Protein AF-A0A4V1PPH3-F1 (afdb_monomer)

Secondary structure (DSSP, 8-state):
-EEEEEEEEETTT--EEEE-SSS---EE-TTSS-EEE--SS--EEES-GGGEEE--EEE-

Radius of gyration: 10.67 Å; Cα contacts (8 Å, |Δi|>4): 148; chains: 1; bounding box: 26×15×32 Å

Mean predicted aligned error: 4.35 Å

Sequence (60 aa):
MKIIKNIAQCRECKAIIQSHNHRDNYTYCECKRIAVKGGNSSILRLGHHRDIIEMSHKEY

Foldseek 3Di:
DWWPWQWKAFQVPRDIWTDDDQPQDWTADPVRQKTWGDDGPDTDIDHDPVRIDGDTDDDD

Solvent-accessible surface area (backbone atoms only — not comparable to full-atom values): 3455 Å² total; per-residue (Å²): 110,45,44,78,39,44,32,37,29,33,66,81,76,62,40,74,37,60,32,89,48,79,56,92,56,71,38,57,33,92,80,61,59,36,29,33,27,37,28,52,85,46,87,44,78,47,59,58,73,88,42,54,41,85,62,56,43,71,50,121

Nearest PDB structures (foldseek):
  5ux0-assembly1_A  TM=4.169E-01  e=4.773E+00  Marinitoga piezophila

Structure (mmCIF, N/CA/C/O backbone):
data_AF-A0A4V1PPH3-F1
#
_entry.id   AF-A0A4V1PPH3-F1
#
loop_
_atom_site.group_PDB
_atom_site.id
_atom_site.type_symbol
_atom_site.label_atom_id
_atom_site.label_alt_id
_atom_site.label_comp_id
_atom_site.label_asym_id
_atom_site.label_entity_id
_atom_site.label_seq_id
_atom_site.pdbx_PDB_ins_code
_atom_site.Cartn_x
_atom_site.Cartn_y
_atom_site.Cartn_z
_atom_site.occupancy
_atom_site.B_iso_or_equiv
_atom_site.auth_seq_id
_atom_site.auth_comp_id
_atom_site.auth_asym_id
_atom_site.auth_atom_id
_atom_site.pdbx_PDB_model_num
ATOM 1 N N . MET A 1 1 ? 4.578 -5.345 -19.504 1.00 65.94 1 MET A N 1
ATOM 2 C CA . MET A 1 1 ? 3.898 -4.648 -18.390 1.00 65.94 1 MET A CA 1
ATOM 3 C C . MET A 1 1 ? 4.917 -4.012 -17.459 1.00 65.94 1 MET A C 1
ATOM 5 O O . MET A 1 1 ? 5.579 -4.710 -16.696 1.00 65.94 1 MET A O 1
ATOM 9 N N . LYS A 1 2 ? 5.048 -2.689 -17.541 1.00 75.44 2 LYS A N 1
ATOM 10 C CA . LYS A 1 2 ? 5.928 -1.892 -16.682 1.00 75.44 2 LYS A CA 1
ATOM 11 C C . LYS A 1 2 ? 5.056 -1.088 -15.721 1.00 75.44 2 LYS A C 1
ATOM 13 O O . LYS A 1 2 ? 4.184 -0.339 -16.157 1.00 75.44 2 LYS A O 1
ATOM 18 N N . ILE A 1 3 ? 5.241 -1.266 -14.415 1.00 77.19 3 ILE A N 1
ATOM 19 C CA . ILE A 1 3 ? 4.515 -0.465 -13.421 1.00 77.19 3 ILE A CA 1
ATOM 20 C C . ILE A 1 3 ? 5.227 0.882 -13.303 1.00 77.19 3 ILE A C 1
ATOM 22 O O . ILE A 1 3 ? 6.394 0.929 -12.924 1.00 77.19 3 ILE A O 1
ATOM 26 N N . ILE A 1 4 ? 4.529 1.968 -13.641 1.00 80.44 4 ILE A N 1
ATOM 27 C CA . ILE A 1 4 ? 5.048 3.338 -13.512 1.00 80.44 4 ILE A CA 1
ATOM 28 C C . ILE A 1 4 ? 4.837 3.830 -12.081 1.00 80.44 4 ILE A C 1
ATOM 30 O O . ILE A 1 4 ? 5.706 4.472 -11.496 1.00 80.44 4 ILE A O 1
ATOM 34 N N . LYS A 1 5 ? 3.658 3.548 -11.513 1.00 86.19 5 LYS A N 1
ATOM 35 C CA . LYS A 1 5 ? 3.282 3.966 -10.160 1.00 86.19 5 LYS A CA 1
ATOM 36 C C . LYS A 1 5 ? 2.478 2.867 -9.484 1.00 86.19 5 LYS A C 1
ATOM 38 O O . LYS A 1 5 ? 1.433 2.484 -9.999 1.00 86.19 5 LYS A O 1
ATOM 43 N N . ASN A 1 6 ? 2.944 2.400 -8.329 1.00 89.81 6 ASN A N 1
ATOM 44 C CA . ASN A 1 6 ? 2.205 1.492 -7.455 1.00 89.81 6 ASN A CA 1
ATOM 45 C C . ASN A 1 6 ? 1.585 2.295 -6.304 1.00 89.81 6 ASN A C 1
ATOM 47 O O . ASN A 1 6 ? 2.257 2.544 -5.301 1.00 89.81 6 ASN A O 1
ATOM 51 N N . ILE A 1 7 ? 0.336 2.734 -6.475 1.00 92.75 7 ILE A N 1
ATOM 52 C CA . ILE A 1 7 ? -0.349 3.644 -5.548 1.00 92.75 7 ILE A CA 1
ATOM 53 C C . ILE A 1 7 ? -1.727 3.086 -5.207 1.00 92.75 7 ILE A C 1
ATOM 55 O O . ILE A 1 7 ? -2.448 2.589 -6.074 1.00 92.75 7 ILE A O 1
ATOM 59 N N . ALA A 1 8 ? -2.102 3.210 -3.939 1.00 95.06 8 ALA A N 1
ATOM 60 C CA . ALA A 1 8 ? -3.464 2.992 -3.483 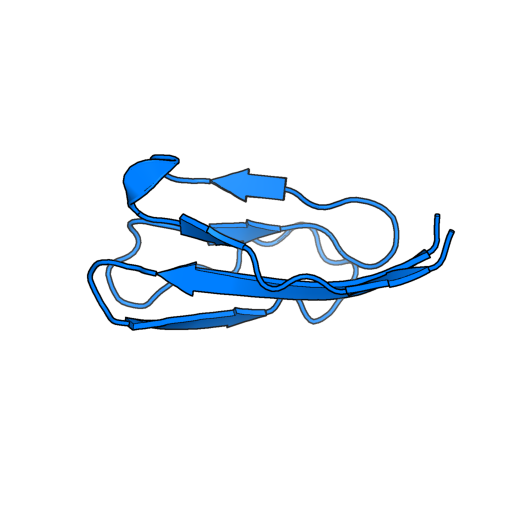1.00 95.06 8 ALA A CA 1
ATOM 61 C C . ALA A 1 8 ? -3.848 4.028 -2.428 1.00 95.06 8 ALA A C 1
ATOM 63 O O . ALA A 1 8 ? -2.996 4.552 -1.710 1.00 95.06 8 ALA A O 1
ATOM 64 N N . GLN A 1 9 ? -5.144 4.284 -2.301 1.00 97.25 9 GLN A N 1
ATOM 65 C CA . GLN A 1 9 ? -5.698 5.116 -1.242 1.00 97.25 9 GLN A CA 1
ATOM 66 C C . GLN A 1 9 ? -6.582 4.282 -0.313 1.00 97.25 9 GLN A C 1
ATOM 68 O O . GLN A 1 9 ? -7.372 3.449 -0.760 1.00 97.25 9 GLN A O 1
ATOM 73 N N . CYS A 1 10 ? -6.463 4.519 0.994 1.00 97.50 10 CYS A N 1
ATOM 74 C CA . CYS A 1 10 ? -7.342 3.917 1.988 1.00 97.50 10 CYS A CA 1
ATOM 75 C C . CYS A 1 10 ? -8.694 4.630 1.987 1.00 97.50 10 CYS A C 1
ATOM 77 O O . CYS A 1 10 ? -8.761 5.841 2.187 1.00 97.50 10 CYS A O 1
ATOM 79 N N . ARG A 1 11 ? -9.793 3.893 1.821 1.00 96.62 11 ARG A N 1
ATOM 80 C CA . ARG A 1 11 ? -11.141 4.470 1.892 1.00 96.62 11 ARG A CA 1
ATOM 81 C C . ARG A 1 11 ? -11.482 4.973 3.297 1.00 96.62 11 ARG A C 1
ATOM 83 O O . ARG A 1 11 ? -12.218 5.952 3.402 1.00 96.62 11 ARG A O 1
ATOM 90 N N . GLU A 1 12 ? -10.918 4.352 4.331 1.00 96.44 12 GLU A N 1
ATOM 91 C CA . GLU A 1 12 ? -11.207 4.641 5.740 1.00 96.44 12 GLU A CA 1
ATOM 92 C C . GLU A 1 12 ? -10.441 5.875 6.227 1.00 96.44 12 GLU A C 1
ATOM 94 O O . GLU A 1 12 ? -11.047 6.899 6.522 1.00 96.44 12 GLU A O 1
ATOM 99 N N . CYS A 1 13 ? -9.103 5.820 6.253 1.00 96.31 13 CYS A N 1
ATOM 100 C CA . CYS A 1 13 ? -8.283 6.929 6.761 1.00 96.31 13 CYS A CA 1
ATOM 101 C C . CYS A 1 13 ? -7.868 7.943 5.688 1.00 96.31 13 CYS A C 1
ATOM 103 O O . CYS A 1 13 ? -7.110 8.858 5.979 1.00 96.31 13 CYS A O 1
ATOM 105 N N . LYS A 1 14 ? -8.306 7.764 4.435 1.00 97.06 14 LYS A N 1
ATOM 106 C CA . LYS A 1 14 ? -8.005 8.628 3.274 1.00 97.06 14 LYS A CA 1
ATOM 107 C C . LYS A 1 14 ? -6.529 8.753 2.887 1.00 97.06 14 LYS A C 1
ATOM 109 O O . LYS A 1 14 ? -6.256 9.341 1.843 1.00 97.06 14 LYS A O 1
ATOM 114 N N . ALA A 1 15 ? -5.611 8.155 3.648 1.00 96.75 15 ALA A N 1
ATOM 115 C CA . ALA A 1 15 ? -4.182 8.160 3.364 1.00 96.75 15 ALA A CA 1
ATOM 116 C C . ALA A 1 15 ? -3.875 7.520 2.003 1.00 96.75 15 ALA A C 1
ATOM 118 O O . ALA A 1 15 ? -4.398 6.450 1.669 1.00 96.75 15 ALA A O 1
ATOM 119 N N . ILE A 1 16 ? -3.000 8.178 1.246 1.00 95.81 16 ILE A N 1
ATOM 120 C CA . ILE A 1 16 ? -2.467 7.691 -0.025 1.00 95.81 16 ILE A CA 1
ATOM 121 C C . ILE A 1 16 ? -1.113 7.055 0.263 1.00 95.81 16 ILE A C 1
ATOM 123 O O . ILE A 1 16 ? -0.235 7.681 0.851 1.00 95.81 16 ILE A O 1
ATOM 127 N N . ILE A 1 17 ? -0.954 5.805 -0.150 1.00 93.38 17 ILE A N 1
ATOM 128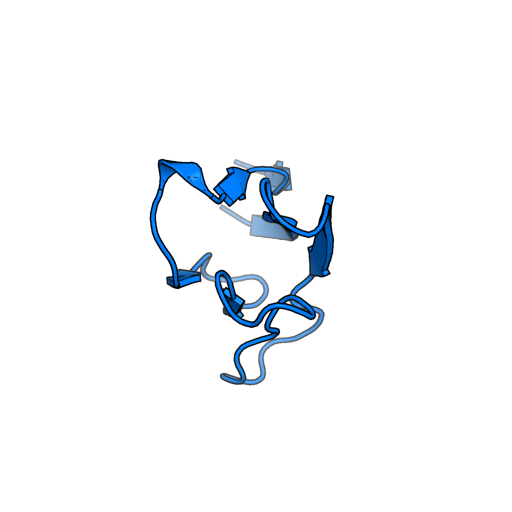 C CA . ILE A 1 17 ? 0.266 5.031 0.038 1.00 93.38 17 ILE A CA 1
ATOM 129 C C . ILE A 1 17 ? 0.839 4.632 -1.312 1.00 93.38 17 ILE A C 1
ATOM 131 O O . ILE A 1 17 ? 0.125 4.195 -2.215 1.00 93.38 17 ILE A O 1
ATOM 135 N N . GLN A 1 18 ? 2.153 4.777 -1.435 1.00 91.06 18 GLN A N 1
ATOM 136 C CA . GLN A 1 18 ? 2.898 4.431 -2.632 1.00 91.06 18 GLN A CA 1
ATOM 137 C C . GLN A 1 18 ? 4.035 3.478 -2.272 1.00 91.06 18 GLN A C 1
ATOM 139 O O . GLN A 1 18 ? 4.734 3.658 -1.271 1.00 91.06 18 GLN A O 1
ATOM 14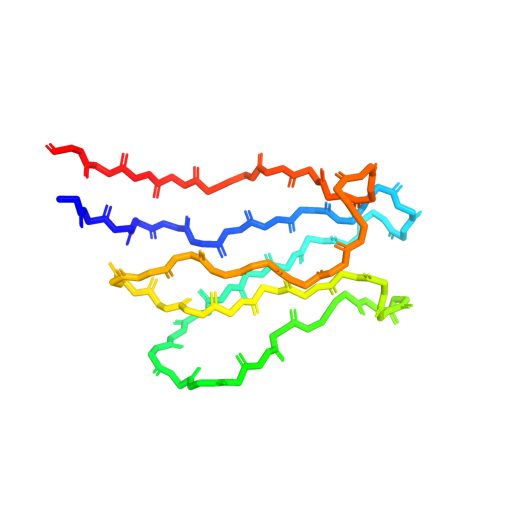4 N N . SER A 1 19 ? 4.240 2.460 -3.105 1.00 87.38 19 SER A N 1
ATOM 145 C CA . SER A 1 19 ? 5.469 1.677 -3.042 1.00 87.38 19 SER A CA 1
ATOM 146 C C . SER A 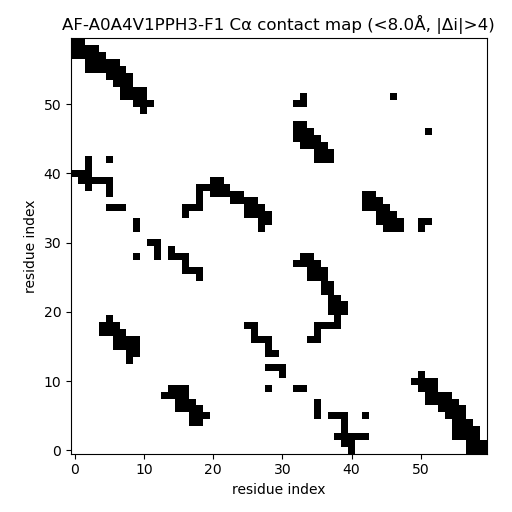1 19 ? 6.537 2.369 -3.886 1.00 87.38 19 SER A C 1
ATOM 148 O O . SER A 1 19 ? 6.361 2.557 -5.090 1.00 87.38 19 SER A O 1
ATOM 150 N N . HIS A 1 20 ? 7.616 2.810 -3.236 1.00 74.44 20 HIS A N 1
ATOM 151 C CA . HIS A 1 20 ? 8.654 3.629 -3.865 1.00 74.44 20 HIS A CA 1
ATOM 152 C C . HIS A 1 20 ? 9.851 2.838 -4.396 1.00 74.44 20 HIS A C 1
ATOM 154 O O . HIS A 1 20 ? 10.643 3.416 -5.131 1.00 74.44 20 HIS A O 1
ATOM 160 N N . ASN A 1 21 ? 10.036 1.561 -4.040 1.00 60.31 21 ASN A N 1
ATOM 161 C CA . ASN A 1 21 ? 11.157 0.781 -4.564 1.00 60.31 21 ASN A CA 1
ATOM 162 C C . ASN A 1 21 ? 11.042 -0.718 -4.273 1.00 60.31 21 ASN A C 1
ATOM 164 O O . ASN A 1 21 ? 10.371 -1.121 -3.331 1.00 60.31 21 ASN A O 1
ATOM 168 N N . HIS A 1 22 ? 11.786 -1.504 -5.058 1.00 57.84 22 HIS A N 1
ATOM 169 C CA . HIS A 1 22 ? 11.949 -2.970 -5.086 1.00 57.84 22 HIS A CA 1
ATOM 170 C C . HIS A 1 22 ? 12.164 -3.706 -3.750 1.00 57.84 22 HIS A C 1
ATOM 172 O O . HIS A 1 22 ? 12.306 -4.925 -3.750 1.00 57.84 22 HIS A O 1
ATOM 178 N N . ARG A 1 23 ? 12.229 -3.005 -2.618 1.00 60.00 23 ARG A N 1
ATOM 179 C CA . ARG A 1 23 ? 12.340 -3.649 -1.314 1.00 60.00 23 ARG A CA 1
ATOM 180 C C . ARG A 1 23 ? 10.982 -4.234 -0.957 1.00 60.00 23 ARG A C 1
ATOM 182 O O . ARG A 1 23 ? 9.978 -3.532 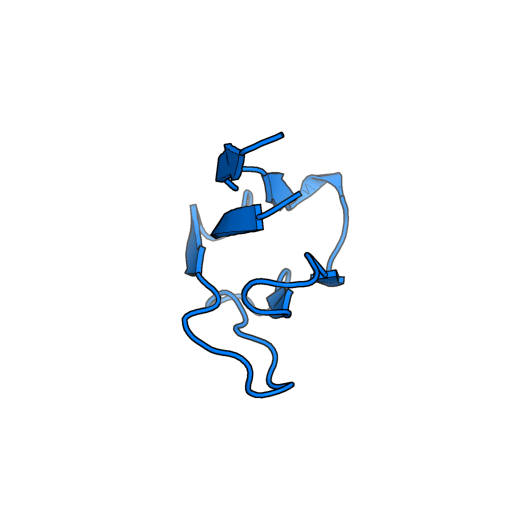-0.968 1.00 60.00 23 ARG A O 1
ATOM 189 N N . ASP A 1 24 ? 10.983 -5.514 -0.610 1.00 61.62 24 ASP A N 1
ATOM 190 C CA . ASP A 1 24 ? 9.840 -6.356 -0.244 1.00 61.62 24 ASP A CA 1
ATOM 191 C C . ASP A 1 24 ? 9.018 -5.895 0.979 1.00 61.62 24 ASP A C 1
ATOM 193 O O . ASP A 1 24 ? 8.227 -6.665 1.533 1.00 61.62 24 ASP A O 1
ATOM 197 N N . ASN A 1 25 ? 9.177 -4.644 1.401 1.00 77.81 25 ASN A N 1
ATOM 198 C CA . ASN A 1 25 ? 8.503 -4.073 2.546 1.00 77.81 25 ASN A CA 1
ATOM 199 C C . ASN A 1 25 ? 7.108 -3.585 2.153 1.00 77.81 25 ASN A C 1
ATOM 201 O O . ASN A 1 25 ? 6.884 -3.023 1.080 1.00 77.81 25 ASN A O 1
ATOM 205 N N . TYR A 1 26 ? 6.167 -3.799 3.062 1.00 89.50 26 TYR A N 1
ATOM 206 C CA . TYR A 1 26 ? 4.820 -3.266 2.949 1.00 89.50 26 TYR A CA 1
ATOM 207 C C . TYR A 1 26 ? 4.804 -1.802 3.387 1.00 89.50 26 TYR A C 1
ATOM 209 O O . TYR A 1 26 ? 5.216 -1.481 4.502 1.00 89.50 26 TYR A O 1
ATOM 217 N N . THR A 1 27 ? 4.276 -0.927 2.535 1.00 92.12 27 THR A N 1
ATOM 218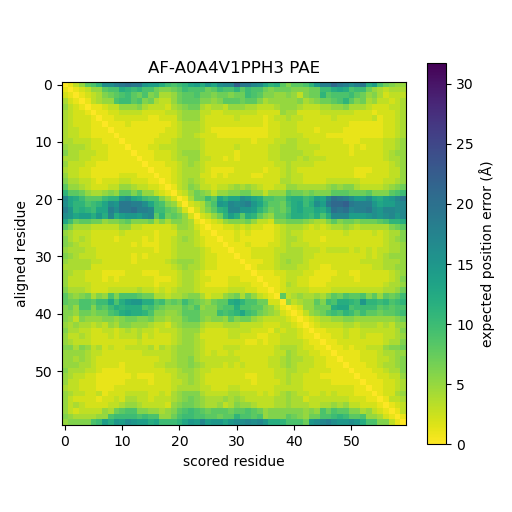 C CA . THR A 1 27 ? 3.909 0.436 2.923 1.00 92.12 27 THR A CA 1
ATOM 219 C C . THR A 1 27 ? 2.459 0.404 3.387 1.00 92.12 27 THR A C 1
ATOM 221 O O . THR A 1 27 ? 1.559 0.222 2.568 1.00 92.12 27 THR A O 1
ATOM 224 N N . TYR A 1 28 ? 2.230 0.539 4.691 1.00 94.69 28 TYR A N 1
ATOM 225 C CA . TYR A 1 28 ? 0.892 0.568 5.287 1.00 94.69 28 TYR A CA 1
ATOM 226 C C . TYR A 1 28 ? 0.319 1.984 5.300 1.00 94.69 28 TYR A C 1
ATOM 228 O O . TYR A 1 28 ? 1.059 2.956 5.441 1.00 94.69 28 TYR A O 1
ATOM 236 N N . CYS A 1 29 ? -1.006 2.102 5.210 1.00 95.75 29 CYS A N 1
ATOM 237 C CA . CYS A 1 29 ? -1.684 3.349 5.559 1.00 95.75 29 CYS A CA 1
ATOM 238 C C . CYS A 1 29 ? -1.625 3.590 7.077 1.00 95.75 29 CYS A C 1
ATOM 240 O O . CYS A 1 29 ? -1.416 2.659 7.853 1.00 95.75 29 CYS A O 1
ATOM 242 N N . GLU A 1 30 ? -1.913 4.813 7.519 1.00 94.81 30 GLU A N 1
ATOM 243 C CA . GLU A 1 30 ? -1.853 5.203 8.938 1.00 94.81 30 GLU A CA 1
ATOM 244 C C . GLU A 1 30 ? -2.739 4.336 9.847 1.00 94.81 30 GLU A C 1
ATOM 246 O O . GLU A 1 30 ? -2.304 3.899 10.909 1.00 94.81 30 GLU A O 1
ATOM 251 N N . CYS A 1 31 ? -3.952 3.990 9.397 1.00 96.12 31 CYS A N 1
ATOM 252 C CA . CYS A 1 31 ? -4.851 3.101 10.146 1.00 96.12 31 CYS A CA 1
ATOM 253 C C . CYS A 1 31 ? -4.519 1.603 10.009 1.00 96.12 31 CYS A C 1
ATOM 255 O O . CYS A 1 31 ? -5.256 0.761 10.518 1.00 96.12 31 CYS A O 1
ATOM 257 N N . LYS A 1 32 ? -3.446 1.264 9.282 1.00 95.25 32 LYS A N 1
ATOM 258 C CA . LYS A 1 32 ? -2.951 -0.098 9.009 1.00 95.25 32 LYS A CA 1
ATOM 259 C C . LYS A 1 32 ? -3.954 -1.072 8.370 1.00 95.25 32 LYS A C 1
ATOM 261 O O . LYS A 1 32 ? -3.675 -2.264 8.301 1.00 95.25 32 LYS A O 1
ATOM 266 N N . ARG A 1 33 ? -5.094 -0.592 7.862 1.00 95.56 33 ARG A N 1
ATOM 267 C CA . ARG A 1 33 ? -6.112 -1.430 7.199 1.00 95.56 33 ARG A CA 1
ATOM 268 C C . ARG A 1 33 ? -5.717 -1.896 5.809 1.00 95.56 33 ARG A C 1
ATOM 270 O O . ARG A 1 33 ? -6.164 -2.956 5.378 1.00 95.56 33 ARG A O 1
ATOM 277 N N . ILE A 1 34 ? -4.914 -1.098 5.110 1.00 96.69 34 ILE A N 1
ATOM 278 C CA . ILE A 1 34 ? -4.413 -1.442 3.785 1.00 96.69 34 ILE A CA 1
ATOM 279 C C . ILE A 1 34 ? -2.899 -1.269 3.712 1.00 96.69 34 ILE A C 1
ATOM 281 O O . ILE A 1 34 ? -2.318 -0.441 4.421 1.00 96.69 34 ILE A O 1
ATOM 285 N N . ALA A 1 35 ? -2.270 -2.027 2.819 1.00 94.38 35 ALA A N 1
ATOM 286 C CA . ALA A 1 35 ? -0.869 -1.857 2.475 1.00 94.38 35 ALA A CA 1
ATOM 287 C C . ALA A 1 35 ? -0.617 -2.095 0.988 1.00 94.38 35 ALA A C 1
ATOM 289 O O . ALA A 1 35 ? -1.290 -2.907 0.346 1.00 94.38 35 ALA A O 1
ATOM 290 N N . VAL A 1 36 ? 0.404 -1.424 0.465 1.00 92.25 36 VAL A N 1
ATOM 291 C CA . VAL A 1 36 ? 0.943 -1.668 -0.873 1.00 92.25 36 VAL A CA 1
ATOM 292 C C . VAL A 1 36 ? 2.320 -2.305 -0.761 1.00 92.25 36 VAL A C 1
ATOM 294 O O . VAL A 1 36 ? 3.134 -1.921 0.078 1.00 92.25 36 VAL A O 1
ATOM 297 N N . LYS A 1 37 ? 2.585 -3.290 -1.616 1.00 88.94 37 LYS A N 1
ATOM 298 C CA . LYS A 1 37 ? 3.904 -3.904 -1.791 1.00 88.94 37 LYS A CA 1
ATOM 299 C C . LYS A 1 37 ? 4.165 -4.138 -3.276 1.00 88.94 37 LYS A C 1
ATOM 301 O O . LYS A 1 37 ? 3.229 -4.215 -4.076 1.00 88.94 37 LYS A O 1
ATOM 306 N N . GLY A 1 38 ? 5.441 -4.253 -3.621 1.00 78.12 38 GLY A N 1
ATOM 307 C CA . GLY A 1 38 ? 5.911 -4.500 -4.977 1.00 78.12 38 GLY A CA 1
ATOM 308 C C . GLY A 1 38 ? 6.387 -3.216 -5.647 1.00 78.12 38 GLY A C 1
ATOM 309 O O . GLY A 1 38 ? 5.857 -2.139 -5.400 1.00 78.12 38 GLY A O 1
ATOM 310 N N . GLY A 1 39 ? 7.430 -3.330 -6.463 1.00 72.75 39 GLY A N 1
ATOM 311 C CA . GLY A 1 39 ? 8.015 -2.205 -7.191 1.00 72.75 39 GLY A CA 1
ATOM 312 C C . GLY A 1 39 ? 7.529 -2.163 -8.637 1.00 72.75 39 GLY A C 1
ATOM 313 O O . GLY A 1 39 ? 6.337 -2.073 -8.916 1.00 72.75 39 GLY A O 1
ATOM 314 N N . ASN A 1 40 ? 8.478 -2.285 -9.563 1.00 69.06 40 ASN A N 1
ATOM 315 C CA . ASN A 1 40 ? 8.222 -2.132 -10.998 1.00 69.06 40 ASN A CA 1
ATOM 316 C C . ASN A 1 40 ? 7.706 -3.412 -11.684 1.00 69.06 40 ASN A C 1
ATOM 318 O O . ASN A 1 40 ? 7.259 -3.351 -12.831 1.00 69.06 40 ASN A O 1
ATOM 322 N N . SER A 1 41 ? 7.756 -4.552 -10.984 1.00 71.69 41 SER A N 1
ATOM 323 C CA . SER A 1 41 ? 7.486 -5.887 -11.546 1.00 71.69 41 SER A CA 1
ATOM 324 C C . SER A 1 41 ? 6.176 -6.520 -11.064 1.00 71.69 41 SER A C 1
ATOM 326 O O . SER A 1 41 ? 5.670 -7.434 -11.708 1.00 71.69 41 SER A O 1
ATOM 328 N N . SER A 1 42 ? 5.615 -6.068 -9.939 1.00 77.38 42 SER A N 1
ATOM 329 C CA . SER A 1 42 ? 4.368 -6.609 -9.388 1.00 77.38 42 SER A CA 1
ATOM 330 C C . SER A 1 42 ? 3.633 -5.593 -8.512 1.00 77.38 42 SER A C 1
ATOM 332 O O . SER A 1 42 ? 4.246 -4.726 -7.891 1.00 77.38 42 SER A O 1
ATOM 334 N N . ILE A 1 43 ? 2.300 -5.705 -8.471 1.00 85.56 43 ILE A N 1
ATOM 335 C CA . ILE A 1 43 ? 1.436 -4.939 -7.567 1.00 85.56 43 ILE A CA 1
ATOM 336 C C . ILE A 1 43 ? 0.806 -5.911 -6.581 1.00 85.56 43 ILE A C 1
ATOM 338 O O . ILE A 1 43 ? 0.040 -6.784 -6.980 1.00 85.56 43 ILE A O 1
ATOM 342 N N . LEU A 1 44 ? 1.110 -5.731 -5.299 1.00 89.06 44 LEU A N 1
ATOM 343 C CA . LEU A 1 44 ? 0.495 -6.460 -4.199 1.00 89.06 44 LEU A CA 1
ATOM 344 C C . LEU A 1 44 ? -0.291 -5.497 -3.309 1.00 89.06 44 LEU A C 1
ATOM 346 O O . LEU A 1 44 ? 0.130 -4.363 -3.040 1.00 89.06 44 LEU A O 1
ATOM 350 N N . ARG A 1 45 ? -1.450 -5.969 -2.854 1.00 92.00 45 ARG A N 1
ATOM 351 C CA . ARG A 1 45 ? -2.351 -5.275 -1.938 1.00 92.00 45 ARG A CA 1
ATOM 352 C C . ARG A 1 45 ? -2.601 -6.167 -0.734 1.00 92.00 45 ARG A C 1
ATOM 354 O O . ARG A 1 45 ? -2.923 -7.338 -0.905 1.00 92.00 45 ARG A O 1
ATOM 361 N N . LEU A 1 46 ? -2.479 -5.606 0.460 1.00 93.38 46 LEU A N 1
ATOM 362 C CA . LEU A 1 46 ? -3.033 -6.197 1.675 1.00 93.38 46 LEU A CA 1
ATOM 363 C C . LEU A 1 46 ? -4.198 -5.337 2.150 1.00 93.38 46 LEU A C 1
ATOM 365 O O . LEU A 1 46 ? -4.140 -4.114 2.033 1.00 93.38 46 LEU A O 1
ATOM 369 N N . GLY A 1 47 ? -5.224 -5.981 2.700 1.00 93.06 47 GLY A N 1
ATOM 370 C CA . GLY A 1 47 ? -6.428 -5.331 3.213 1.00 93.06 47 GLY A CA 1
ATOM 371 C C . GLY A 1 47 ? -7.703 -5.806 2.521 1.00 93.06 47 GLY A C 1
ATOM 372 O O . GLY A 1 47 ? -7.669 -6.558 1.547 1.00 93.06 47 GLY A O 1
ATOM 373 N N . HIS A 1 48 ? -8.849 -5.367 3.040 1.00 95.06 48 HIS A N 1
ATOM 374 C CA . HIS A 1 48 ? -10.145 -5.695 2.454 1.00 95.06 48 HIS A CA 1
ATOM 375 C C . HIS A 1 48 ? -10.349 -4.904 1.156 1.00 95.06 48 HIS A C 1
ATOM 377 O O . HIS A 1 48 ? -10.123 -3.695 1.132 1.00 95.06 48 HIS A O 1
ATOM 383 N N . HIS A 1 49 ? -10.848 -5.540 0.088 1.00 92.50 49 HIS A N 1
ATOM 384 C CA . HIS A 1 49 ? -11.003 -4.881 -1.223 1.00 92.50 49 HIS A CA 1
ATOM 385 C C . HIS A 1 49 ? -11.826 -3.579 -1.148 1.00 92.50 49 HIS A C 1
ATOM 387 O O . HIS A 1 49 ? -11.584 -2.633 -1.887 1.00 92.50 49 HIS A O 1
ATOM 393 N N . ARG A 1 50 ? -12.809 -3.531 -0.240 1.00 95.50 50 ARG A N 1
ATOM 394 C CA . ARG A 1 50 ? -13.728 -2.400 -0.050 1.00 95.50 50 ARG A CA 1
ATOM 395 C C . ARG A 1 50 ? -13.035 -1.164 0.533 1.00 95.50 50 ARG A C 1
ATOM 397 O O . ARG A 1 50 ? -13.542 -0.059 0.358 1.00 95.50 50 ARG A O 1
ATOM 404 N N . ASP A 1 51 ? -11.904 -1.372 1.205 1.00 95.81 51 ASP A N 1
ATOM 405 C CA . ASP A 1 51 ? -11.119 -0.339 1.877 1.00 95.81 51 ASP A CA 1
ATOM 406 C C . ASP A 1 51 ? -10.015 0.215 0.957 1.00 95.81 51 ASP A C 1
ATOM 408 O O . ASP A 1 51 ? -9.338 1.176 1.321 1.00 95.81 51 ASP A O 1
ATOM 412 N N . ILE A 1 52 ? -9.824 -0.377 -0.228 1.00 96.56 52 ILE A N 1
ATOM 413 C CA . ILE A 1 52 ? -8.759 -0.045 -1.178 1.00 96.56 52 ILE A CA 1
ATOM 414 C C . ILE A 1 52 ? -9.357 0.697 -2.372 1.00 96.56 52 ILE A C 1
ATOM 416 O O . ILE A 1 52 ? -10.260 0.209 -3.047 1.00 96.56 52 ILE A O 1
ATOM 420 N N . ILE A 1 53 ? -8.806 1.869 -2.665 1.00 96.44 53 ILE A N 1
ATOM 421 C CA . ILE A 1 53 ? -9.033 2.595 -3.913 1.00 96.44 53 ILE A CA 1
ATOM 422 C C . ILE A 1 53 ? -7.759 2.446 -4.744 1.00 96.44 53 ILE A C 1
ATOM 424 O O . ILE A 1 53 ? -6.691 2.917 -4.348 1.00 96.44 53 ILE A O 1
ATOM 428 N N . GLU A 1 54 ? -7.861 1.743 -5.870 1.00 94.31 54 GLU A N 1
ATOM 429 C CA . GLU A 1 54 ? -6.722 1.467 -6.746 1.00 94.31 54 GLU A CA 1
ATOM 430 C C . GLU A 1 54 ? -6.356 2.710 -7.566 1.00 94.31 54 GLU A C 1
ATOM 432 O O . GLU A 1 54 ? -7.211 3.286 -8.235 1.00 94.31 54 GLU A O 1
ATOM 437 N N . MET A 1 55 ? -5.086 3.124 -7.518 1.00 92.88 55 MET A N 1
ATOM 438 C CA . MET A 1 55 ? -4.594 4.339 -8.187 1.00 92.88 55 MET A CA 1
ATOM 439 C C . MET A 1 55 ? -3.286 4.100 -8.9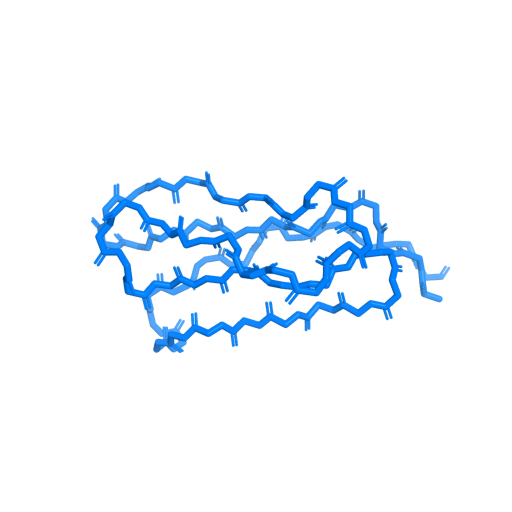59 1.00 92.88 55 MET A C 1
ATOM 441 O O . MET A 1 55 ? -2.544 5.040 -9.251 1.00 92.88 55 MET A O 1
ATOM 445 N N . SER A 1 56 ? -2.956 2.843 -9.265 1.00 90.38 56 SER A N 1
ATOM 446 C CA . SER A 1 56 ? -1.709 2.513 -9.957 1.00 90.38 56 SER A CA 1
ATOM 447 C C . SER A 1 56 ? -1.754 2.832 -11.446 1.00 90.38 56 SER A C 1
ATOM 449 O O . SER A 1 56 ? -2.770 2.634 -12.106 1.00 90.38 56 SER A O 1
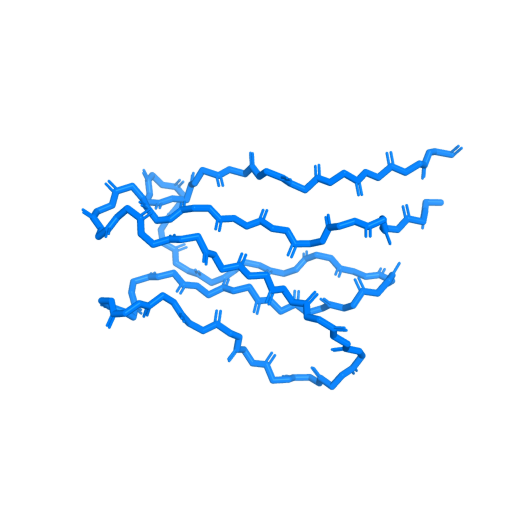ATOM 451 N N . HIS A 1 57 ? -0.604 3.224 -11.995 1.00 88.06 57 HIS A N 1
ATOM 452 C CA . HIS A 1 57 ? -0.421 3.458 -13.427 1.00 88.06 57 HIS A CA 1
ATOM 453 C C . HIS A 1 57 ? 0.562 2.434 -14.010 1.00 88.06 57 HIS A C 1
ATOM 455 O O . HIS A 1 57 ? 1.644 2.216 -13.452 1.00 88.06 57 HIS A O 1
ATOM 461 N N . LYS A 1 58 ? 0.175 1.793 -15.119 1.00 86.19 58 LYS A N 1
ATOM 462 C CA . LYS A 1 58 ? 0.931 0.738 -15.806 1.00 86.19 58 LYS A CA 1
ATOM 463 C C . LYS A 1 58 ? 0.951 1.009 -17.310 1.00 86.19 58 LYS A C 1
ATOM 465 O O . LYS A 1 58 ? -0.087 1.348 -17.867 1.00 86.19 58 LYS A O 1
ATOM 470 N N . GLU A 1 59 ? 2.101 0.797 -17.938 1.00 80.25 59 GLU A N 1
ATOM 471 C CA . GLU A 1 59 ? 2.251 0.741 -19.398 1.00 80.25 59 GLU A CA 1
ATOM 472 C C . GLU A 1 59 ? 2.187 -0.718 -19.872 1.00 80.25 59 GLU A C 1
ATOM 474 O O . GLU A 1 59 ? 2.764 -1.616 -19.230 1.00 80.25 59 GLU A O 1
ATOM 479 N N . TYR A 1 60 ? 1.465 -0.937 -20.975 1.00 66.06 60 TYR A N 1
ATOM 480 C CA . TYR A 1 60 ? 1.304 -2.237 -21.627 1.00 66.06 60 TYR A CA 1
ATOM 481 C C . TY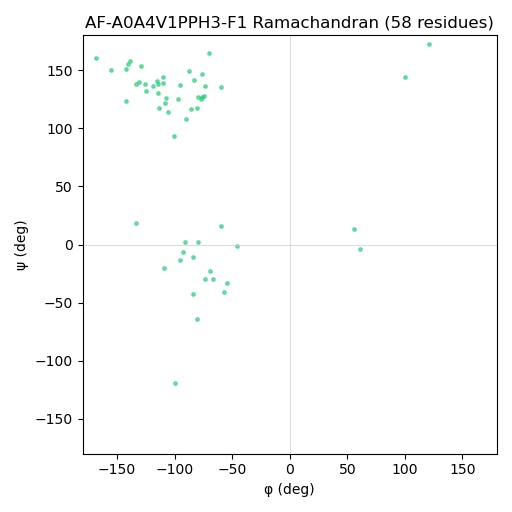R A 1 60 ? 2.419 -2.483 -22.633 1.00 66.06 60 TYR A C 1
ATOM 483 O O . TYR A 1 60 ? 2.608 -1.618 -23.513 1.00 66.06 60 TYR A O 1
#

pLDDT: mean 86.98, std 11.18, range [57.84, 97.5]